Protein AF-A0A6B9Z331-F1 (afdb_monomer_lite)

Secondary structure (DSSP, 8-state):
-HHHHHHHHHHHHHHHHS---------PPPP----------------HHHHHHHHHHHHHTT--HHHHHHHHHHHHHHHHHS--

Radius of gyration: 32.82 Å; chains: 1; bounding box: 39×38×94 Å

Foldseek 3Di:
DVVVVVVVVVVVVCVVPDDDPDPDDDDDDDPDPDDDDDDDDDDDDDDPVVVVVLVVVCVVVVHDSVVVVVVVVVVVVVVVVDDD

pLDDT: mean 80.44, std 10.8, range [54.41, 95.31]

Sequence (84 aa):
MDNYKNKLGSLADKLKKEAPKTPIQEVLPVKVAAPQEPKVQFNNRIPKSLLKRLKAAGLDEDVSLQELTIQALEMYLSQKAKPE

Structure (mmCIF, N/CA/C/O backbone):
data_AF-A0A6B9Z331-F1
#
_entry.id   AF-A0A6B9Z331-F1
#
loop_
_atom_site.group_PDB
_atom_site.id
_atom_site.type_symbol
_atom_site.label_atom_id
_atom_site.label_alt_id
_atom_site.label_comp_id
_atom_site.label_asym_id
_atom_site.label_entity_id
_atom_site.label_seq_id
_atom_site.pdbx_PDB_ins_code
_atom_site.Cartn_x
_atom_site.Cartn_y
_atom_site.Cartn_z
_atom_site.occupancy
_atom_site.B_iso_or_equiv
_atom_site.auth_seq_id
_atom_site.auth_comp_id
_atom_site.auth_asym_id
_atom_site.auth_atom_id
_atom_site.pdbx_PDB_model_num
ATOM 1 N N . MET A 1 1 ? 17.963 -16.721 -72.383 1.00 54.69 1 MET A N 1
ATOM 2 C CA . MET A 1 1 ? 18.834 -16.672 -71.179 1.00 54.69 1 MET A CA 1
ATOM 3 C C . MET A 1 1 ? 19.316 -15.249 -70.859 1.00 54.69 1 MET A C 1
ATOM 5 O O . MET A 1 1 ? 19.876 -15.023 -69.790 1.00 54.69 1 MET A O 1
ATOM 9 N N . ASP A 1 2 ? 19.050 -14.272 -71.727 1.00 62.75 2 ASP A N 1
ATOM 10 C CA . ASP A 1 2 ? 19.572 -12.898 -71.630 1.00 62.75 2 ASP A CA 1
ATOM 11 C C . ASP A 1 2 ? 18.907 -12.064 -70.527 1.00 62.75 2 ASP A C 1
ATOM 13 O O . ASP A 1 2 ? 19.560 -11.283 -69.838 1.00 62.75 2 ASP A O 1
ATOM 17 N N . ASN A 1 3 ? 17.629 -12.330 -70.244 1.00 65.94 3 ASN A N 1
ATOM 18 C CA . ASN A 1 3 ? 16.881 -11.647 -69.184 1.00 65.94 3 ASN A CA 1
ATOM 19 C C . ASN A 1 3 ? 17.428 -11.906 -67.771 1.00 65.94 3 ASN A C 1
ATOM 21 O O . ASN A 1 3 ? 17.246 -11.075 -66.883 1.00 65.94 3 ASN A O 1
ATOM 25 N N . TYR A 1 4 ? 18.097 -13.039 -67.542 1.00 65.69 4 TYR A N 1
ATOM 26 C CA . TYR A 1 4 ? 18.661 -13.369 -66.231 1.00 65.69 4 TYR A CA 1
ATOM 27 C C . TYR A 1 4 ? 19.979 -12.628 -65.979 1.00 65.69 4 TYR A C 1
ATOM 29 O O . TYR A 1 4 ? 20.170 -12.039 -64.915 1.00 65.69 4 TYR A O 1
ATOM 37 N N . LYS A 1 5 ? 20.849 -12.567 -66.996 1.00 69.38 5 LYS A N 1
ATOM 38 C CA . LYS A 1 5 ? 22.105 -11.805 -66.943 1.00 69.38 5 LYS A CA 1
ATOM 39 C C . LYS A 1 5 ? 21.846 -10.310 -66.743 1.00 69.38 5 LYS A C 1
ATOM 41 O O . LYS A 1 5 ? 22.507 -9.685 -65.917 1.00 69.38 5 LYS A O 1
ATOM 46 N N . ASN A 1 6 ? 20.819 -9.770 -67.402 1.00 71.31 6 A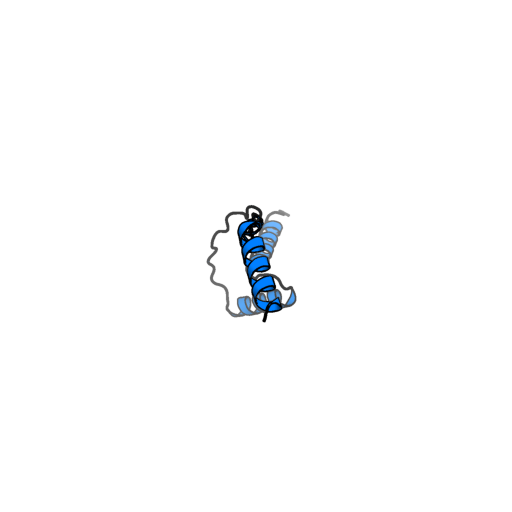SN A N 1
ATOM 47 C CA . ASN A 1 6 ? 20.434 -8.364 -67.257 1.00 71.31 6 ASN A CA 1
ATOM 48 C C . ASN A 1 6 ? 19.908 -8.032 -65.847 1.00 71.31 6 ASN A C 1
ATOM 50 O O . ASN A 1 6 ? 20.238 -6.982 -65.296 1.00 71.31 6 ASN A O 1
ATOM 54 N N . LYS A 1 7 ? 19.155 -8.942 -65.209 1.00 71.12 7 LYS A N 1
ATOM 55 C CA . LYS A 1 7 ? 18.698 -8.765 -63.818 1.00 71.12 7 LYS A CA 1
ATOM 56 C C . LYS A 1 7 ? 19.857 -8.788 -62.818 1.00 71.12 7 LYS A C 1
ATOM 58 O O . LYS A 1 7 ? 19.883 -7.949 -61.919 1.00 71.12 7 LYS A O 1
ATOM 63 N N . LEU A 1 8 ? 20.829 -9.686 -62.998 1.00 74.25 8 LEU A N 1
ATOM 64 C CA . LEU A 1 8 ? 22.018 -9.759 -62.141 1.00 74.25 8 LEU A CA 1
ATOM 65 C C . LEU A 1 8 ? 22.914 -8.521 -62.271 1.00 74.25 8 LEU A C 1
ATOM 67 O O . LEU A 1 8 ? 23.356 -7.992 -61.253 1.00 74.25 8 LEU A O 1
ATOM 71 N N . GLY A 1 9 ? 23.111 -8.013 -63.493 1.00 77.88 9 GLY A N 1
ATOM 72 C CA . GLY A 1 9 ? 23.819 -6.747 -63.713 1.00 77.88 9 GLY A CA 1
ATOM 73 C C . GLY A 1 9 ? 23.140 -5.581 -62.988 1.00 77.88 9 GLY A C 1
ATOM 74 O O . GLY A 1 9 ? 23.783 -4.862 -62.227 1.00 77.88 9 GLY A O 1
ATOM 75 N N . SER A 1 10 ? 21.809 -5.482 -63.104 1.00 75.69 10 SER A N 1
ATOM 76 C CA . SER A 1 10 ? 21.031 -4.425 -62.440 1.00 75.69 10 SER A CA 1
ATOM 77 C C . SER A 1 10 ? 21.062 -4.495 -60.905 1.00 75.69 10 SER A C 1
ATOM 79 O O . SER A 1 10 ? 20.961 -3.466 -60.244 1.00 75.69 10 SER A O 1
ATOM 81 N N . LEU A 1 11 ? 21.218 -5.691 -60.325 1.00 75.12 11 LEU A N 1
ATOM 82 C CA . LEU A 1 11 ? 21.357 -5.885 -58.877 1.00 75.12 11 LEU A CA 1
ATOM 83 C C . LEU A 1 11 ? 22.746 -5.471 -58.387 1.00 75.12 11 LEU A C 1
ATOM 85 O O . LEU A 1 11 ? 22.855 -4.791 -57.369 1.00 75.12 11 LEU A O 1
ATOM 89 N N . ALA A 1 12 ? 23.795 -5.832 -59.130 1.00 77.19 12 ALA A N 1
ATOM 90 C CA . ALA A 1 12 ? 25.162 -5.434 -58.807 1.00 77.19 12 ALA A CA 1
ATOM 91 C C . ALA A 1 12 ? 25.340 -3.908 -58.871 1.00 77.19 12 ALA A C 1
ATOM 93 O O . ALA A 1 12 ? 26.020 -3.331 -58.022 1.00 77.19 12 ALA A O 1
ATOM 94 N N . ASP A 1 13 ? 24.690 -3.249 -59.833 1.00 76.38 13 ASP A N 1
ATOM 95 C CA . ASP A 1 13 ? 24.711 -1.790 -59.947 1.00 76.38 13 ASP A CA 1
ATOM 96 C C . ASP A 1 13 ? 23.947 -1.093 -58.816 1.00 76.38 13 ASP A C 1
ATOM 98 O O . ASP A 1 13 ? 24.398 -0.056 -58.329 1.00 76.38 13 ASP A O 1
ATOM 102 N N . LYS A 1 14 ? 22.826 -1.664 -58.356 1.00 74.19 14 LYS A N 1
ATOM 103 C CA . LYS A 1 14 ? 22.071 -1.138 -57.206 1.00 74.19 14 LYS A CA 1
ATOM 104 C C . LYS A 1 14 ? 22.858 -1.269 -55.903 1.00 74.19 14 LYS A C 1
ATOM 106 O O . LYS A 1 14 ? 22.970 -0.294 -55.172 1.00 74.19 14 LYS A O 1
ATOM 111 N N . LEU A 1 15 ? 23.499 -2.415 -55.671 1.00 71.00 15 LEU A N 1
ATOM 112 C CA . LEU A 1 15 ? 24.320 -2.658 -54.476 1.00 71.00 15 LEU A CA 1
ATOM 113 C C . LEU A 1 15 ? 25.557 -1.753 -54.381 1.00 71.00 15 LEU A C 1
ATOM 115 O O . LEU A 1 15 ? 26.008 -1.452 -53.283 1.00 71.00 15 LEU A O 1
ATOM 119 N N . LYS A 1 16 ? 26.120 -1.326 -55.518 1.00 75.25 16 LYS A N 1
ATOM 120 C CA . LYS A 1 16 ? 27.273 -0.408 -55.544 1.00 75.25 16 LYS A CA 1
ATOM 121 C C . LYS A 1 16 ? 26.884 1.059 -55.361 1.00 75.25 16 LYS A C 1
ATOM 123 O O . LYS A 1 16 ? 27.714 1.842 -54.908 1.00 75.25 16 LYS A O 1
ATOM 128 N N . LYS A 1 17 ? 25.674 1.445 -55.778 1.00 76.50 17 LYS A N 1
ATOM 129 C CA . LYS A 1 17 ? 25.212 2.845 -55.787 1.00 76.50 17 LYS A CA 1
ATOM 130 C C . LYS A 1 17 ? 24.384 3.213 -54.560 1.00 76.50 17 LYS A C 1
ATOM 132 O O . LYS A 1 17 ? 24.366 4.379 -54.177 1.00 76.50 17 LYS A O 1
ATOM 137 N N . GLU A 1 18 ? 23.693 2.254 -53.955 1.00 72.56 18 GLU A N 1
ATOM 138 C CA . GLU A 1 18 ? 22.879 2.494 -52.768 1.00 72.56 18 GLU A CA 1
ATOM 139 C C . GLU A 1 18 ? 23.747 2.383 -51.512 1.00 72.56 18 GLU A C 1
ATOM 141 O O . GLU A 1 18 ? 24.270 1.319 -51.184 1.00 72.56 18 GLU A O 1
ATOM 146 N N . ALA A 1 19 ? 23.905 3.497 -50.792 1.00 71.25 19 ALA A N 1
ATOM 147 C CA . ALA A 1 19 ? 24.509 3.468 -49.469 1.00 71.25 19 ALA A CA 1
ATOM 148 C C . ALA A 1 19 ? 23.648 2.582 -48.547 1.00 71.25 19 ALA A C 1
ATOM 150 O O . ALA A 1 19 ? 22.420 2.737 -48.538 1.00 71.25 19 ALA A O 1
ATOM 151 N N . PRO A 1 20 ? 24.249 1.660 -47.773 1.00 72.19 20 PRO A N 1
ATOM 152 C CA . PRO A 1 20 ? 23.496 0.801 -46.875 1.00 72.19 20 PRO A CA 1
ATOM 153 C C . PRO A 1 20 ? 22.750 1.669 -45.862 1.00 72.19 20 PRO A C 1
ATOM 155 O O . PRO A 1 20 ? 23.360 2.346 -45.035 1.00 72.19 20 PRO A O 1
ATOM 158 N N . LYS A 1 21 ? 21.414 1.658 -45.932 1.00 70.69 21 LYS A N 1
ATOM 159 C CA . LYS A 1 21 ? 20.562 2.255 -44.902 1.00 70.69 21 LYS A CA 1
ATOM 160 C C . LYS A 1 21 ? 20.682 1.385 -43.660 1.00 70.69 21 LYS A C 1
ATOM 162 O O . LYS A 1 21 ? 19.995 0.373 -43.537 1.00 70.69 21 LYS A O 1
ATOM 167 N N . THR A 1 22 ? 21.593 1.742 -42.763 1.00 73.69 22 THR A N 1
ATOM 168 C CA . THR A 1 22 ? 21.621 1.144 -41.434 1.00 73.69 22 THR A CA 1
ATOM 169 C C . THR A 1 22 ? 20.308 1.503 -40.734 1.00 73.69 22 THR A C 1
ATOM 171 O O . THR A 1 22 ? 19.907 2.670 -40.768 1.00 73.69 22 THR A O 1
ATOM 174 N N . PRO A 1 23 ? 19.590 0.532 -40.139 1.00 72.19 23 PRO A N 1
ATOM 175 C CA . PRO A 1 23 ? 18.456 0.842 -39.283 1.00 72.19 23 PRO A CA 1
ATOM 176 C C . PRO A 1 23 ? 18.991 1.656 -38.108 1.00 72.19 23 PRO A C 1
ATOM 178 O O . PRO A 1 23 ? 19.647 1.118 -37.217 1.00 72.19 23 PRO A O 1
ATOM 181 N N . ILE A 1 24 ? 18.801 2.972 -38.152 1.00 74.75 24 ILE A N 1
ATOM 182 C CA . ILE A 1 24 ? 19.208 3.842 -37.060 1.00 74.75 24 ILE A CA 1
ATOM 183 C C . ILE A 1 24 ? 18.148 3.671 -35.974 1.00 74.75 24 ILE A C 1
ATOM 185 O O . ILE A 1 24 ? 16.969 3.955 -36.176 1.00 74.75 24 ILE A O 1
ATOM 189 N N . GLN A 1 25 ? 18.541 3.062 -34.861 1.00 77.69 25 GLN A N 1
ATOM 190 C CA . GLN A 1 25 ? 17.632 2.833 -33.750 1.00 77.69 25 GLN A CA 1
ATOM 191 C C . GLN A 1 25 ? 17.392 4.167 -33.040 1.00 77.69 25 GLN A C 1
ATOM 193 O O . GLN A 1 25 ? 18.296 4.709 -32.405 1.00 77.69 25 GLN A O 1
ATOM 198 N N . GLU A 1 26 ? 16.177 4.699 -33.148 1.00 76.62 26 GLU A N 1
ATOM 199 C CA . GLU A 1 26 ? 15.757 5.876 -32.391 1.00 76.62 26 GLU A CA 1
ATOM 200 C C . GLU A 1 26 ? 15.662 5.510 -30.903 1.00 76.62 26 GLU A C 1
ATOM 202 O O . GLU A 1 26 ? 14.785 4.756 -30.476 1.00 76.62 26 GLU A O 1
ATOM 207 N N . VAL A 1 27 ? 16.601 6.010 -30.099 1.00 76.38 27 VAL A N 1
ATOM 208 C CA . VAL A 1 27 ? 16.569 5.854 -28.642 1.00 76.38 27 VAL A CA 1
ATOM 209 C C . VAL A 1 27 ? 15.723 6.966 -28.032 1.00 76.38 27 VAL A C 1
ATOM 211 O O . VAL A 1 27 ? 16.111 8.133 -28.022 1.00 76.38 27 VAL A O 1
ATOM 214 N N . LEU A 1 28 ? 14.552 6.602 -27.509 1.00 77.00 28 LEU A N 1
ATOM 215 C CA . LEU A 1 28 ? 13.751 7.510 -26.697 1.00 77.00 28 LEU A CA 1
ATOM 216 C C . LEU A 1 28 ? 14.367 7.618 -25.292 1.00 77.00 28 LEU A C 1
ATOM 218 O O . LEU A 1 28 ? 14.637 6.585 -24.671 1.00 77.00 28 LEU A O 1
ATOM 222 N N . PRO A 1 29 ? 14.566 8.835 -24.758 1.00 73.25 29 PRO A N 1
ATOM 223 C CA . PRO A 1 29 ? 15.017 9.019 -23.387 1.00 73.25 29 PRO A CA 1
ATOM 224 C C . PRO A 1 29 ? 14.036 8.368 -22.411 1.00 73.25 29 PRO A C 1
ATOM 226 O O . PRO A 1 29 ? 12.825 8.596 -22.476 1.00 73.25 29 PRO A O 1
ATOM 229 N N . VAL A 1 30 ? 14.560 7.573 -21.480 1.00 74.31 30 VAL A N 1
ATOM 230 C CA . VAL A 1 30 ? 13.760 7.017 -20.387 1.00 74.31 30 VAL A CA 1
ATOM 231 C C . VAL A 1 30 ? 13.282 8.191 -19.534 1.00 74.31 30 VAL A C 1
ATOM 233 O O . VAL A 1 30 ? 14.097 8.962 -19.028 1.00 74.31 30 VAL A O 1
ATOM 236 N N . LYS A 1 31 ? 11.959 8.364 -19.416 1.00 73.12 31 LYS A N 1
ATOM 237 C CA . LYS A 1 31 ? 11.356 9.434 -18.611 1.00 73.12 31 LYS A CA 1
ATOM 238 C C . LYS A 1 31 ? 11.902 9.340 -17.188 1.00 73.12 31 LYS A C 1
ATOM 240 O O . LYS A 1 31 ? 11.687 8.341 -16.506 1.00 73.12 31 LYS A O 1
ATOM 245 N N . VAL A 1 32 ? 12.615 10.377 -16.763 1.00 62.19 32 VAL A N 1
ATOM 246 C CA . VAL A 1 32 ? 13.132 10.493 -15.401 1.00 62.19 32 VAL A CA 1
ATOM 247 C C . VAL A 1 32 ? 11.922 10.647 -14.484 1.00 62.19 32 VAL A C 1
ATOM 249 O O . VAL A 1 32 ? 11.198 11.638 -14.572 1.00 62.19 32 VAL A O 1
ATOM 252 N N . ALA A 1 33 ? 11.642 9.631 -13.667 1.00 64.38 33 ALA A N 1
ATOM 253 C CA . ALA A 1 33 ? 10.596 9.717 -12.657 1.00 64.38 33 ALA A CA 1
ATOM 254 C C . ALA A 1 33 ? 10.931 10.863 -11.690 1.00 64.38 33 ALA A C 1
ATOM 256 O O . ALA A 1 33 ? 12.098 11.057 -11.342 1.00 64.38 33 ALA A O 1
ATOM 257 N N . ALA A 1 34 ? 9.918 11.633 -11.284 1.00 67.06 34 ALA A N 1
ATOM 258 C CA . ALA A 1 34 ? 10.087 12.722 -10.328 1.00 67.06 34 ALA A CA 1
ATOM 259 C C . ALA A 1 34 ? 10.798 12.223 -9.052 1.00 67.06 34 ALA A C 1
ATOM 261 O O . ALA A 1 34 ? 10.596 11.062 -8.673 1.00 67.06 34 ALA A O 1
ATOM 262 N N . PRO A 1 35 ? 11.614 13.065 -8.387 1.00 61.41 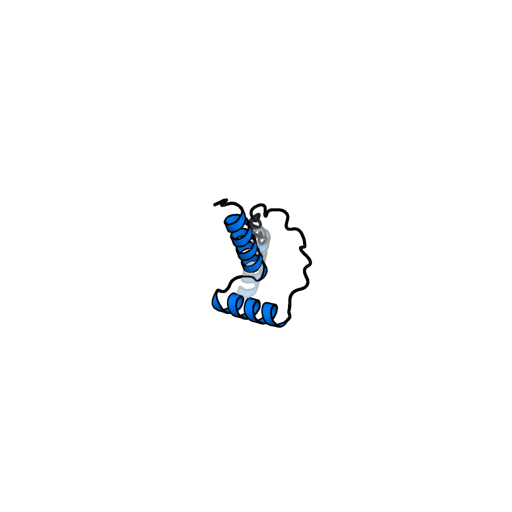35 PRO A N 1
ATOM 263 C CA . PRO A 1 35 ? 12.302 12.664 -7.168 1.00 61.41 35 PRO A CA 1
ATOM 264 C C . PRO A 1 35 ? 11.262 12.256 -6.119 1.00 61.41 35 PRO A C 1
ATOM 266 O O . PRO A 1 35 ? 10.497 13.090 -5.642 1.00 61.41 35 PRO A O 1
ATOM 269 N N . GLN A 1 36 ? 11.201 10.964 -5.795 1.00 69.12 36 GLN A N 1
ATOM 270 C CA . GLN A 1 36 ? 10.428 10.490 -4.651 1.00 69.12 36 GLN A CA 1
ATOM 271 C C . GLN A 1 36 ? 11.191 10.851 -3.380 1.00 69.12 36 GLN A C 1
ATOM 273 O O . GLN A 1 36 ? 12.415 10.702 -3.329 1.00 69.12 36 GLN A O 1
ATOM 278 N N . GLU A 1 37 ? 10.474 11.304 -2.352 1.00 78.19 37 GLU A N 1
ATOM 279 C CA . GLU A 1 37 ? 11.063 11.473 -1.027 1.00 78.19 37 GLU A CA 1
ATOM 280 C C . GLU A 1 37 ? 11.719 10.163 -0.560 1.00 78.19 37 GLU A C 1
ATOM 282 O O . GLU A 1 37 ? 11.208 9.070 -0.848 1.00 78.19 37 GLU A O 1
ATOM 287 N N . PRO A 1 38 ? 12.860 10.240 0.146 1.00 82.81 38 PRO A N 1
ATOM 288 C CA . PRO A 1 38 ? 13.550 9.055 0.629 1.00 82.81 38 PRO A CA 1
ATOM 289 C C . PRO A 1 38 ? 12.661 8.294 1.621 1.00 82.81 38 PRO A C 1
ATOM 291 O O . PRO A 1 38 ? 12.425 8.730 2.746 1.00 82.81 38 PRO A O 1
ATOM 294 N N . LYS A 1 39 ? 12.174 7.123 1.200 1.00 82.69 39 LYS A N 1
ATOM 295 C CA . LYS A 1 39 ? 11.354 6.234 2.032 1.00 82.69 39 LYS A CA 1
ATOM 296 C C . LYS A 1 39 ? 12.235 5.478 3.029 1.00 82.69 39 LYS A C 1
ATOM 298 O O . LYS A 1 39 ? 13.239 4.879 2.646 1.00 82.69 39 LYS A O 1
ATOM 303 N N . VAL A 1 40 ? 11.823 5.447 4.295 1.00 86.69 40 VAL A N 1
ATOM 304 C CA . VAL A 1 40 ? 12.482 4.684 5.371 1.00 86.69 40 VAL A CA 1
ATOM 305 C C . VAL A 1 40 ? 11.644 3.454 5.725 1.00 86.69 40 VAL A C 1
ATOM 307 O O . VAL A 1 40 ? 10.415 3.490 5.677 1.00 86.69 40 VAL A O 1
ATOM 310 N N . GLN A 1 41 ? 12.297 2.344 6.082 1.00 84.62 41 GLN A N 1
ATOM 311 C CA . GLN A 1 41 ? 11.601 1.145 6.552 1.00 84.62 41 GLN A CA 1
ATOM 312 C C . GLN A 1 41 ? 11.052 1.356 7.968 1.00 84.62 41 GLN A C 1
ATOM 314 O O . GLN A 1 41 ? 11.805 1.624 8.902 1.00 84.62 41 GLN A O 1
ATOM 319 N N . PHE A 1 42 ? 9.744 1.169 8.135 1.00 85.25 42 PHE A N 1
ATOM 320 C CA . PHE A 1 42 ? 9.077 1.192 9.433 1.00 85.25 42 PHE A CA 1
ATOM 321 C C . PHE A 1 42 ? 8.617 -0.220 9.812 1.00 85.25 42 PHE A C 1
ATOM 323 O O . PHE A 1 42 ? 7.645 -0.743 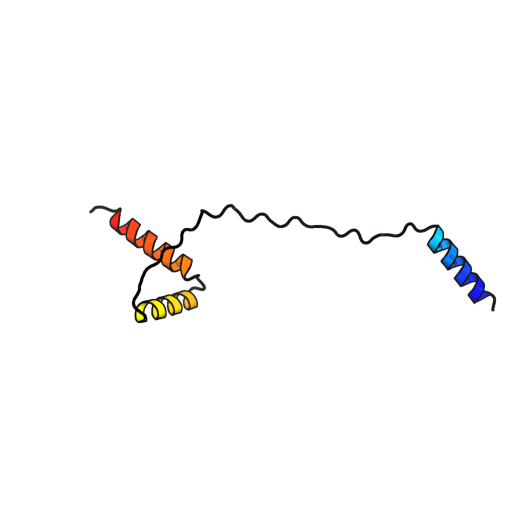9.267 1.00 85.25 42 PHE A O 1
ATOM 330 N N . ASN A 1 43 ? 9.331 -0.851 10.746 1.00 89.88 43 ASN A N 1
ATOM 331 C CA . ASN A 1 43 ? 9.035 -2.207 11.202 1.00 89.88 43 ASN A CA 1
ATOM 332 C C . ASN A 1 43 ? 8.150 -2.171 12.452 1.00 89.88 43 ASN A C 1
ATOM 334 O O . ASN A 1 43 ? 8.601 -1.775 13.525 1.00 89.88 43 ASN A O 1
ATOM 338 N N . ASN A 1 44 ? 6.906 -2.639 12.332 1.00 87.88 44 ASN A N 1
ATOM 339 C CA . ASN A 1 44 ? 5.975 -2.760 13.453 1.00 87.88 44 ASN A CA 1
ATOM 340 C C . ASN A 1 44 ? 5.323 -4.153 13.479 1.00 87.88 44 ASN A C 1
ATOM 342 O O . ASN A 1 44 ? 5.129 -4.792 12.443 1.00 87.88 44 ASN A O 1
ATOM 346 N N . ARG A 1 45 ? 4.977 -4.637 14.675 1.00 92.69 45 ARG A N 1
ATOM 347 C CA . ARG A 1 45 ? 4.204 -5.865 14.869 1.00 92.69 45 ARG A CA 1
ATOM 348 C C . ARG A 1 45 ? 2.735 -5.514 15.042 1.00 92.69 45 ARG A C 1
ATOM 350 O O . ARG A 1 45 ? 2.349 -4.906 16.033 1.00 92.69 45 ARG A O 1
ATOM 357 N N . ILE A 1 46 ? 1.911 -5.972 14.107 1.00 91.00 46 ILE A N 1
ATOM 358 C CA . ILE A 1 46 ? 0.458 -5.796 14.155 1.00 91.00 46 ILE A CA 1
ATOM 359 C C . ILE A 1 46 ? -0.266 -7.141 14.302 1.00 91.00 46 ILE A C 1
ATOM 361 O O . ILE A 1 46 ? 0.239 -8.171 13.842 1.00 91.00 46 ILE A O 1
ATOM 365 N N . PRO A 1 47 ? -1.468 -7.166 14.905 1.00 95.31 47 PRO A N 1
ATOM 366 C CA . PRO A 1 47 ? -2.287 -8.371 14.957 1.00 95.31 47 PRO A CA 1
ATOM 367 C C . PRO A 1 47 ? -2.618 -8.907 13.558 1.00 95.31 47 PRO A C 1
ATOM 369 O O . PRO A 1 47 ? -2.956 -8.151 12.645 1.00 95.31 47 PRO A O 1
ATOM 372 N N . LYS A 1 48 ? -2.619 -10.238 13.400 1.00 92.94 48 LYS A N 1
ATOM 373 C CA . LYS A 1 48 ? -2.943 -10.901 12.119 1.00 92.94 48 LYS A CA 1
ATOM 374 C C . LYS A 1 48 ? -4.337 -10.536 11.595 1.00 92.94 48 LYS A C 1
ATOM 376 O O . LYS A 1 48 ? -4.537 -10.456 10.387 1.00 92.94 48 LYS A O 1
ATOM 381 N N . SER A 1 49 ? -5.297 -10.317 12.493 1.00 94.19 49 SER A N 1
ATOM 382 C CA . SER A 1 49 ? -6.659 -9.891 12.149 1.00 94.19 49 SER A CA 1
ATOM 383 C C . SER A 1 49 ? -6.698 -8.492 11.532 1.00 94.19 49 SER A C 1
ATOM 385 O O . SER A 1 49 ? -7.498 -8.243 10.634 1.00 94.19 49 SER A O 1
ATOM 387 N N . LEU A 1 50 ? -5.824 -7.585 11.976 1.00 91.62 50 LEU A N 1
ATOM 388 C CA . LEU A 1 50 ? -5.731 -6.232 11.436 1.00 91.62 50 LEU A CA 1
ATOM 389 C C . LEU A 1 50 ? -5.134 -6.247 10.027 1.00 91.62 50 LEU A C 1
ATOM 391 O O . LEU A 1 50 ? -5.703 -5.643 9.127 1.00 91.62 50 LEU A O 1
ATOM 395 N N . LEU A 1 51 ? -4.065 -7.022 9.811 1.00 91.19 51 LEU A N 1
ATOM 396 C CA . LEU A 1 51 ? -3.459 -7.176 8.486 1.00 91.19 51 LEU A CA 1
ATOM 397 C C . LEU A 1 51 ? -4.458 -7.710 7.446 1.00 91.19 51 LEU A C 1
ATOM 399 O O . LEU A 1 51 ? -4.449 -7.263 6.305 1.00 91.19 51 LEU A O 1
ATOM 4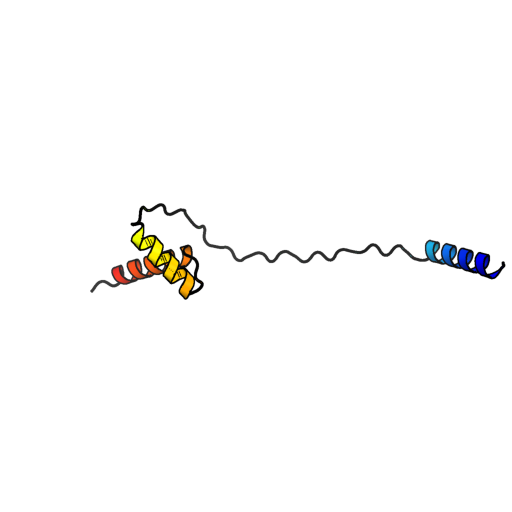03 N N . LYS A 1 52 ? -5.328 -8.657 7.827 1.00 93.25 52 LYS A N 1
ATOM 404 C CA . LYS A 1 52 ? -6.376 -9.174 6.928 1.00 93.25 52 LYS A CA 1
ATOM 405 C C . LYS A 1 52 ? -7.367 -8.085 6.517 1.00 93.25 52 LYS A C 1
ATOM 407 O O . LYS A 1 52 ? -7.696 -7.997 5.342 1.00 93.25 52 LYS A O 1
ATOM 412 N N . ARG A 1 53 ? -7.806 -7.254 7.467 1.00 91.56 53 ARG A N 1
ATOM 413 C CA . ARG A 1 53 ? -8.722 -6.135 7.194 1.00 91.56 53 ARG A CA 1
ATOM 414 C C . ARG A 1 53 ? -8.073 -5.067 6.321 1.00 91.56 53 ARG A C 1
ATOM 416 O O . ARG A 1 53 ? -8.696 -4.619 5.374 1.00 91.56 53 ARG A O 1
ATOM 423 N N . LEU A 1 54 ? -6.810 -4.736 6.589 1.00 90.88 54 LEU A N 1
ATOM 424 C CA . LEU A 1 54 ? -6.051 -3.779 5.781 1.00 90.88 54 LEU A CA 1
ATOM 425 C C . LEU A 1 54 ? -5.909 -4.252 4.325 1.00 90.88 54 LEU A C 1
ATOM 427 O O . LEU A 1 54 ? -6.050 -3.463 3.402 1.00 90.88 54 LEU A O 1
ATOM 431 N N . LYS A 1 55 ? -5.668 -5.552 4.115 1.00 89.56 55 LYS A N 1
ATOM 432 C CA . LYS A 1 55 ? -5.603 -6.148 2.772 1.00 89.56 55 LYS A CA 1
ATOM 433 C C . LYS A 1 55 ? -6.942 -6.149 2.045 1.00 89.56 55 LYS A C 1
ATOM 435 O O . LYS A 1 55 ? -6.941 -5.964 0.839 1.00 89.56 55 LYS A O 1
ATOM 440 N N . ALA A 1 56 ? -8.041 -6.384 2.761 1.00 91.56 56 ALA A N 1
ATOM 441 C CA . ALA A 1 56 ? -9.375 -6.290 2.178 1.00 91.56 56 ALA A CA 1
ATOM 442 C C . ALA A 1 56 ? -9.664 -4.848 1.732 1.00 91.56 56 ALA A C 1
ATOM 444 O O . ALA A 1 56 ? -9.977 -4.638 0.571 1.00 91.56 56 ALA A O 1
ATOM 445 N N . ALA A 1 57 ? -9.408 -3.865 2.601 1.00 89.12 57 ALA A N 1
ATOM 446 C CA . ALA A 1 57 ? -9.582 -2.449 2.270 1.00 89.12 57 ALA A CA 1
ATOM 447 C C . ALA A 1 57 ? -8.716 -2.004 1.076 1.00 89.12 57 ALA A C 1
ATOM 449 O O . ALA A 1 57 ? -9.198 -1.318 0.186 1.00 89.12 57 ALA A O 1
ATOM 450 N N . GLY A 1 58 ? -7.456 -2.450 1.008 1.00 88.50 58 GLY A N 1
ATOM 451 C CA . GLY A 1 58 ? -6.592 -2.155 -0.141 1.00 88.50 58 GLY A CA 1
ATOM 452 C C . GLY A 1 58 ? -7.052 -2.789 -1.454 1.00 88.50 58 GLY A C 1
ATOM 453 O O . GLY A 1 58 ? -6.729 -2.266 -2.513 1.00 88.50 58 GLY A O 1
ATOM 454 N N . LEU A 1 59 ? -7.808 -3.891 -1.397 1.00 89.94 59 LEU A N 1
ATOM 455 C CA . LEU A 1 59 ? -8.408 -4.502 -2.583 1.00 89.94 59 LEU A CA 1
ATOM 456 C C . LEU A 1 59 ? -9.643 -3.723 -3.053 1.00 89.94 59 LEU A C 1
ATOM 458 O O . LEU A 1 59 ? -9.845 -3.589 -4.251 1.00 89.94 59 LEU A O 1
ATOM 462 N N . ASP A 1 60 ? -10.451 -3.223 -2.117 1.00 89.31 60 ASP A N 1
ATOM 463 C CA . ASP A 1 60 ? -11.679 -2.487 -2.433 1.00 89.31 60 ASP A CA 1
ATOM 464 C C . ASP A 1 60 ? -11.383 -1.110 -3.055 1.00 89.31 60 ASP A C 1
ATOM 466 O O . ASP A 1 60 ? -12.128 -0.646 -3.917 1.00 89.31 60 ASP A O 1
ATOM 470 N N . GLU A 1 61 ? -10.297 -0.460 -2.627 1.00 86.12 61 GLU A N 1
ATOM 471 C CA . GLU A 1 61 ? -9.930 0.899 -3.052 1.00 86.12 61 GLU A CA 1
ATOM 472 C C . GLU A 1 61 ? -8.856 0.936 -4.161 1.00 86.12 61 GLU A C 1
ATOM 474 O O . GLU A 1 61 ? -8.530 2.016 -4.649 1.00 86.12 61 GLU A O 1
ATOM 479 N N . ASP A 1 62 ? -8.306 -0.217 -4.575 1.00 86.19 62 ASP A N 1
ATOM 480 C CA . ASP A 1 62 ? -7.161 -0.330 -5.503 1.00 86.19 62 ASP A CA 1
ATOM 481 C C . ASP A 1 62 ? -5.912 0.468 -5.045 1.00 86.19 62 ASP A C 1
ATOM 483 O O . ASP A 1 62 ? -5.109 0.957 -5.846 1.00 86.19 62 ASP A O 1
ATOM 487 N N . VAL A 1 63 ? -5.713 0.582 -3.726 1.00 88.69 63 VAL A N 1
ATOM 488 C CA . VAL A 1 63 ? -4.622 1.352 -3.099 1.00 88.69 63 VAL A CA 1
ATOM 489 C C . VAL A 1 63 ? -3.554 0.426 -2.515 1.00 88.69 63 VAL A C 1
ATOM 491 O O . VAL A 1 63 ? -3.834 -0.632 -1.941 1.00 88.69 63 VAL A O 1
ATOM 494 N N . SER A 1 64 ? -2.285 0.837 -2.604 1.00 89.19 64 SER A N 1
ATOM 495 C CA . SER A 1 64 ? -1.185 0.085 -1.999 1.00 89.19 64 SER A CA 1
ATOM 496 C C . SER A 1 64 ? -1.290 0.061 -0.471 1.00 89.19 64 SER A C 1
ATOM 498 O O . SER A 1 64 ? -1.590 1.062 0.178 1.00 89.19 64 SER A O 1
ATOM 500 N N . LEU A 1 65 ? -0.906 -1.062 0.148 1.00 88.38 65 LEU A N 1
ATOM 501 C CA . LEU A 1 65 ? -0.805 -1.166 1.611 1.00 88.38 65 LEU A CA 1
ATOM 502 C C . LEU A 1 65 ? 0.106 -0.085 2.215 1.00 88.38 65 LEU A C 1
ATOM 504 O O . LEU A 1 65 ? -0.105 0.329 3.354 1.00 88.38 65 LEU A O 1
ATOM 508 N N . GLN A 1 66 ? 1.123 0.356 1.467 1.00 88.56 66 GLN A N 1
ATOM 509 C CA . GLN A 1 66 ? 2.013 1.431 1.906 1.00 88.56 66 GLN A CA 1
ATOM 510 C C . GLN A 1 66 ? 1.271 2.766 1.995 1.00 88.56 66 GLN A C 1
ATOM 512 O O . GLN A 1 66 ? 1.389 3.451 3.004 1.00 88.56 66 GLN A O 1
ATOM 517 N N . GLU A 1 67 ? 0.476 3.103 0.981 1.00 89.25 67 GLU A N 1
ATOM 518 C CA . GLU A 1 67 ? -0.293 4.350 0.921 1.00 89.25 67 GLU A CA 1
ATOM 519 C C . GLU A 1 67 ? -1.375 4.385 1.998 1.00 89.25 67 GLU A C 1
ATOM 521 O O . GLU A 1 67 ? -1.455 5.362 2.736 1.00 89.25 67 GLU A O 1
ATOM 526 N N . LEU A 1 68 ? -2.108 3.284 2.190 1.00 91.0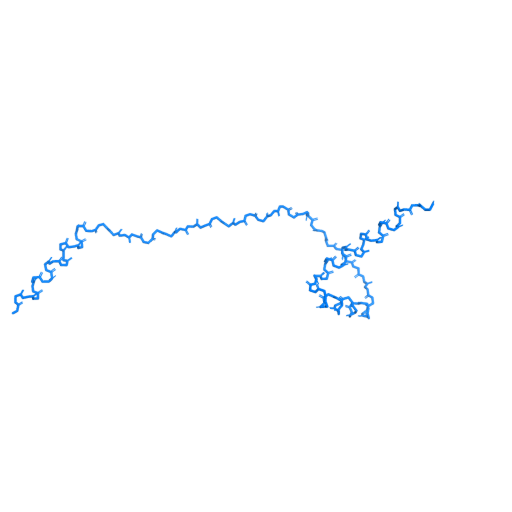6 68 LEU A N 1
ATOM 527 C CA . LEU A 1 68 ? -3.070 3.159 3.291 1.00 91.06 68 LEU A CA 1
ATOM 528 C C . LEU A 1 68 ? -2.414 3.360 4.661 1.00 91.06 68 LEU A C 1
ATOM 530 O O . LEU A 1 68 ? -2.978 3.995 5.552 1.00 91.06 68 LEU A O 1
ATOM 534 N N . THR A 1 69 ? -1.206 2.822 4.841 1.00 90.50 69 THR A N 1
ATOM 535 C CA . THR A 1 69 ? -0.467 2.988 6.097 1.00 90.50 69 THR A CA 1
ATOM 536 C C . THR A 1 69 ? -0.043 4.443 6.296 1.00 90.50 69 THR A C 1
ATOM 538 O O . THR A 1 69 ? -0.159 4.953 7.407 1.00 90.50 69 THR A O 1
ATOM 541 N N . ILE A 1 70 ? 0.415 5.119 5.238 1.00 91.25 70 ILE A N 1
ATOM 542 C CA . ILE A 1 70 ? 0.792 6.539 5.282 1.00 91.25 70 ILE A CA 1
ATOM 543 C C . ILE A 1 70 ? -0.425 7.401 5.630 1.00 91.25 70 ILE A C 1
ATOM 545 O O . ILE A 1 70 ? -0.367 8.147 6.604 1.00 91.25 70 ILE A O 1
ATOM 549 N N . GLN A 1 71 ? -1.547 7.224 4.929 1.00 91.94 71 GLN A N 1
ATOM 550 C CA . GLN A 1 71 ? -2.784 7.968 5.184 1.00 91.94 71 GLN A CA 1
ATOM 551 C C . GLN A 1 71 ? -3.263 7.803 6.630 1.00 91.94 71 GLN A C 1
ATOM 553 O O . GLN A 1 71 ? -3.577 8.783 7.304 1.00 91.94 71 GLN A O 1
ATOM 558 N N . ALA A 1 72 ? -3.265 6.572 7.152 1.00 91.44 72 ALA A N 1
ATOM 559 C CA . ALA A 1 72 ? -3.664 6.318 8.534 1.00 91.44 72 ALA A CA 1
ATOM 560 C C . ALA A 1 72 ? -2.747 7.028 9.549 1.00 91.44 72 ALA A C 1
ATOM 562 O O . ALA A 1 72 ? -3.227 7.564 10.552 1.00 91.44 72 ALA A O 1
ATOM 563 N N . LEU A 1 73 ? -1.433 7.052 9.294 1.00 91.75 73 LEU A N 1
ATOM 564 C CA . LEU A 1 73 ? -0.464 7.749 10.143 1.00 91.75 73 LEU A CA 1
ATOM 565 C C . LEU A 1 73 ? -0.638 9.273 10.073 1.00 91.75 73 LEU A C 1
ATOM 567 O O . LEU A 1 73 ? -0.644 9.928 11.115 1.00 91.75 73 LEU A O 1
ATOM 571 N N . GLU A 1 74 ? -0.833 9.832 8.881 1.00 93.00 74 GLU A N 1
ATOM 572 C CA . GLU A 1 74 ? -1.084 11.264 8.674 1.00 93.00 74 GLU A CA 1
ATOM 573 C C . GLU A 1 74 ? -2.378 11.719 9.348 1.00 93.00 74 GLU A C 1
ATOM 575 O O . GLU A 1 74 ? -2.395 12.752 10.020 1.00 93.00 74 GLU A O 1
ATOM 580 N N . MET A 1 75 ? -3.448 10.929 9.236 1.00 93.31 75 MET A N 1
ATOM 581 C CA . MET A 1 75 ? -4.713 11.194 9.918 1.00 93.31 75 MET A CA 1
ATOM 582 C C . MET A 1 75 ? -4.537 11.199 11.436 1.00 93.31 75 MET A C 1
ATOM 584 O O . MET A 1 75 ? -5.004 12.120 12.105 1.00 93.31 75 MET A O 1
ATOM 588 N N . TYR A 1 76 ? -3.834 10.204 11.984 1.00 92.12 76 TYR A N 1
ATOM 589 C CA . TYR A 1 76 ? -3.572 10.120 13.420 1.00 92.12 76 TYR A CA 1
ATOM 590 C C . TYR A 1 76 ? -2.758 11.318 13.934 1.00 92.12 76 TYR A C 1
ATOM 592 O O . TYR A 1 76 ? -3.093 11.903 14.968 1.00 92.12 76 TYR A O 1
ATOM 600 N N . LEU A 1 77 ? -1.714 11.722 13.201 1.00 92.25 77 LEU A N 1
ATOM 601 C CA . LEU A 1 77 ? -0.903 12.893 13.549 1.00 92.25 77 LEU A CA 1
ATOM 602 C C . LEU A 1 77 ? -1.705 14.193 13.435 1.00 92.25 77 LEU A C 1
ATOM 604 O O . LEU A 1 77 ? -1.626 15.036 14.326 1.00 92.25 77 LEU A O 1
ATOM 608 N N . SER A 1 78 ? -2.521 14.328 12.391 1.00 91.94 78 SER A N 1
ATOM 609 C CA . SER A 1 78 ? -3.370 15.503 12.165 1.00 91.94 78 SER A CA 1
ATOM 610 C C . SER A 1 78 ? -4.440 15.664 13.249 1.00 91.94 78 SER A C 1
ATOM 612 O O . SER A 1 78 ? -4.711 16.780 13.687 1.00 91.94 78 SER A O 1
ATOM 614 N N . GLN A 1 79 ? -5.021 14.557 13.723 1.00 89.94 79 GLN A N 1
ATOM 615 C CA . GLN A 1 79 ? -5.968 14.557 14.843 1.00 89.94 79 GLN A CA 1
ATOM 616 C C . GLN A 1 79 ? -5.300 14.956 16.160 1.00 89.94 79 GLN A C 1
ATOM 618 O O . GLN A 1 79 ? -5.877 15.721 16.922 1.00 89.94 79 GLN A O 1
ATOM 623 N N . LYS A 1 80 ? -4.070 14.492 16.416 1.00 82.50 80 LYS A N 1
ATOM 624 C CA . LYS A 1 80 ? -3.298 14.909 17.597 1.00 82.50 80 LYS A CA 1
ATOM 625 C C . LYS A 1 80 ? -2.807 16.357 17.542 1.00 82.50 80 LYS A C 1
ATOM 627 O O . LYS A 1 80 ? -2.578 16.947 18.592 1.00 82.50 80 LYS A O 1
ATOM 632 N N . ALA A 1 81 ? -2.591 16.901 16.346 1.00 71.50 81 ALA A N 1
ATOM 633 C CA . ALA A 1 81 ? -2.078 18.255 16.142 1.00 71.50 81 ALA A CA 1
ATOM 634 C C . ALA A 1 81 ? -3.158 19.346 16.209 1.00 71.50 81 ALA A C 1
ATOM 636 O O . ALA A 1 81 ? -2.813 20.526 16.217 1.00 71.50 81 ALA A O 1
ATOM 637 N N . LYS A 1 82 ? -4.445 18.980 16.273 1.00 59.34 82 LYS A N 1
ATOM 638 C CA . LYS A 1 82 ? -5.511 19.875 16.735 1.00 59.34 82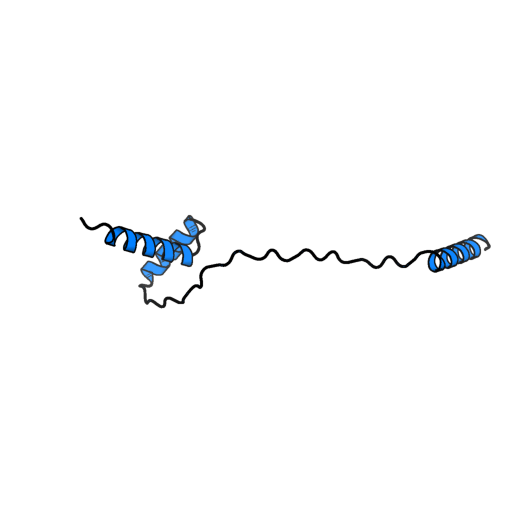 LYS A CA 1
ATOM 639 C C . LYS A 1 82 ? -5.612 19.746 18.260 1.00 59.34 82 LYS A C 1
ATOM 641 O O . LYS A 1 82 ? -6.268 18.814 18.720 1.00 59.34 82 LYS A O 1
ATOM 646 N N . PRO A 1 83 ? -4.947 20.612 19.049 1.00 57.53 83 PRO A N 1
ATOM 647 C CA . PRO A 1 83 ? -5.315 20.751 20.448 1.00 57.53 83 PRO A CA 1
ATOM 648 C C . PRO A 1 83 ? -6.766 21.247 20.503 1.00 57.53 83 PRO A C 1
ATOM 650 O O . PRO A 1 83 ? -7.144 22.130 19.728 1.00 57.53 83 PRO A O 1
ATOM 653 N N . GLU A 1 84 ? -7.570 20.628 21.366 1.00 54.41 84 GLU A N 1
ATOM 654 C CA . GLU A 1 84 ? -8.792 21.255 21.885 1.00 54.41 84 GLU A CA 1
ATOM 655 C C . GLU A 1 84 ? -8.465 22.581 22.583 1.00 54.41 84 GLU A C 1
ATOM 657 O O . GLU A 1 84 ? -7.380 22.673 23.209 1.00 54.41 84 GLU A O 1
#